Protein AF-A0A816FW65-F1 (afdb_monomer_lite)

Secondary structure (DSSP, 8-state):
-HHHHHHHHHHHHHHHHHHHHHHHHHTT--TTTS-------SSPP-TTTTSB-TTS-B-HHHHHHHTHHHHHHHHHHHHGGG--

Radius of gyration: 15.34 Å; chains: 1; bounding box: 38×40×32 Å

pLDDT: mean 87.25, std 16.25, range [37.62, 98.31]

Foldseek 3Di:
DVVVVVVVQVVVFVVVLVVQVVVCVVVVHDPVRRDPGDGDDPDDQDVVLVQADPVRHGPVVSVCVVCVVVVVVRVVVVVVVPDD

Organism: NCBI:txid1234261

Sequence (84 aa):
NIINVNLHNELIKNAILKELHERGKMNDLMSYEQVKNIAVISEPFTIENGLLTPTFKIRRYAVEKKYKQTLEGLYKNLQYNVSL

Structure (mmCIF, N/CA/C/O backbone):
data_AF-A0A816FW65-F1
#
_entry.id   AF-A0A816FW65-F1
#
loop_
_atom_site.group_PDB
_atom_site.id
_atom_site.type_symbol
_atom_site.label_atom_id
_atom_site.label_alt_id
_atom_site.label_comp_id
_atom_site.label_asym_id
_atom_site.label_entity_id
_atom_site.label_seq_id
_atom_site.pdbx_PDB_ins_code
_atom_site.Cartn_x
_atom_site.Cartn_y
_atom_site.Cartn_z
_atom_site.occupancy
_atom_site.B_iso_or_equiv
_atom_site.auth_seq_id
_atom_site.auth_comp_id
_atom_site.auth_asym_id
_atom_site.auth_atom_id
_atom_site.pdbx_PDB_model_num
ATOM 1 N N . ASN A 1 1 ? -9.319 -29.433 0.131 1.00 44.91 1 ASN A N 1
ATOM 2 C CA . ASN A 1 1 ? -9.963 -28.104 0.023 1.00 44.91 1 ASN A CA 1
ATOM 3 C C . ASN A 1 1 ? -9.047 -26.915 0.351 1.00 44.91 1 ASN A C 1
ATOM 5 O O . ASN A 1 1 ? -9.248 -25.860 -0.221 1.00 44.91 1 ASN A O 1
ATOM 9 N N . ILE A 1 2 ? -8.015 -27.058 1.196 1.00 44.28 2 ILE A N 1
ATOM 10 C CA . ILE A 1 2 ? -7.081 -25.956 1.546 1.00 44.28 2 ILE A CA 1
ATOM 11 C C . ILE A 1 2 ? -6.066 -25.658 0.418 1.00 44.28 2 ILE A C 1
ATOM 13 O O . ILE A 1 2 ? -5.712 -24.511 0.168 1.00 44.28 2 ILE A O 1
ATOM 17 N N . ILE A 1 3 ? -5.657 -26.695 -0.318 1.00 44.78 3 ILE A N 1
ATOM 18 C CA . ILE A 1 3 ? -4.662 -26.624 -1.405 1.00 44.78 3 ILE A CA 1
ATOM 19 C C . ILE A 1 3 ? -5.154 -25.778 -2.598 1.00 44.78 3 ILE A C 1
ATOM 21 O O . ILE A 1 3 ? -4.384 -25.020 -3.179 1.00 44.78 3 ILE A O 1
ATOM 25 N N . ASN A 1 4 ? -6.455 -25.847 -2.916 1.00 47.41 4 ASN A N 1
ATOM 26 C CA . ASN A 1 4 ? -7.057 -25.098 -4.027 1.00 47.41 4 ASN A CA 1
ATOM 27 C C . ASN A 1 4 ? -7.144 -23.591 -3.756 1.00 47.41 4 ASN A C 1
ATOM 29 O O . ASN A 1 4 ? -6.960 -22.807 -4.679 1.00 47.41 4 ASN A O 1
ATOM 33 N N . VAL A 1 5 ? -7.384 -23.179 -2.507 1.00 55.47 5 VAL A N 1
ATOM 34 C CA . VAL A 1 5 ? -7.492 -21.755 -2.140 1.00 55.47 5 VAL A CA 1
ATOM 35 C C . VAL A 1 5 ? -6.136 -21.054 -2.257 1.00 55.47 5 VAL A C 1
ATOM 37 O O . VAL A 1 5 ? -6.071 -19.922 -2.727 1.00 55.47 5 VAL A O 1
ATOM 40 N N . ASN A 1 6 ? -5.049 -21.735 -1.881 1.00 59.75 6 ASN A N 1
ATOM 41 C CA . ASN A 1 6 ? -3.699 -21.174 -1.945 1.00 59.75 6 ASN A CA 1
ATOM 42 C C . ASN A 1 6 ? -3.214 -21.017 -3.401 1.00 59.75 6 ASN A C 1
ATOM 44 O O . ASN A 1 6 ? -2.779 -19.937 -3.793 1.00 59.75 6 ASN A O 1
ATOM 48 N N . LEU A 1 7 ? -3.406 -22.045 -4.240 1.00 60.78 7 LEU A N 1
ATOM 49 C CA . LEU A 1 7 ? -3.027 -21.988 -5.657 1.00 60.78 7 LEU A CA 1
ATOM 50 C C . LEU A 1 7 ? -3.785 -20.889 -6.421 1.00 60.78 7 LEU A C 1
ATOM 52 O O . LEU A 1 7 ? -3.191 -20.168 -7.220 1.00 60.78 7 LEU A O 1
ATOM 56 N N . HIS A 1 8 ? -5.084 -20.724 -6.150 1.00 66.88 8 HIS A N 1
ATOM 57 C CA . HIS A 1 8 ? -5.877 -19.651 -6.753 1.00 66.88 8 HIS A CA 1
ATOM 58 C C . HIS A 1 8 ? -5.368 -18.262 -6.347 1.00 66.88 8 HIS A C 1
ATOM 60 O O . HIS A 1 8 ? -5.337 -17.353 -7.174 1.00 66.88 8 HIS A O 1
ATOM 66 N N . ASN A 1 9 ? -4.937 -18.104 -5.093 1.00 78.00 9 ASN A N 1
ATOM 67 C CA . ASN A 1 9 ? -4.422 -16.836 -4.589 1.00 78.00 9 ASN A CA 1
ATOM 68 C C . ASN A 1 9 ? -3.116 -16.439 -5.294 1.00 78.00 9 ASN A C 1
ATOM 70 O O . ASN A 1 9 ? -2.992 -15.304 -5.748 1.00 78.00 9 ASN A O 1
ATOM 74 N N . GLU A 1 10 ? -2.190 -17.382 -5.487 1.00 84.81 10 GLU A N 1
ATOM 75 C CA . GLU A 1 10 ? -0.941 -17.113 -6.213 1.00 84.81 10 GLU A CA 1
ATOM 76 C C . GLU A 1 10 ? -1.178 -16.806 -7.701 1.00 84.81 10 GLU A C 1
ATOM 78 O O . GLU A 1 10 ? -0.549 -15.899 -8.246 1.00 84.81 10 GLU A O 1
ATOM 83 N N . LEU A 1 11 ? -2.127 -17.480 -8.363 1.00 88.44 11 LEU A N 1
ATOM 84 C CA . LEU A 1 11 ? -2.493 -17.149 -9.748 1.00 88.44 11 LEU A CA 1
ATOM 85 C C . LEU A 1 11 ? -3.054 -15.725 -9.868 1.00 88.44 11 LEU A C 1
ATOM 87 O O . LEU A 1 11 ? -2.618 -14.966 -10.734 1.00 88.44 11 LEU A O 1
ATOM 91 N N . ILE A 1 12 ? -3.978 -15.346 -8.980 1.00 90.25 12 ILE A N 1
ATOM 92 C CA . ILE A 1 12 ? -4.568 -13.999 -8.945 1.00 90.25 12 ILE A CA 1
ATOM 93 C C . ILE A 1 12 ? -3.488 -12.952 -8.669 1.00 90.25 12 ILE A C 1
ATOM 95 O O . ILE A 1 12 ? -3.389 -11.950 -9.376 1.00 90.25 12 ILE A O 1
ATOM 99 N N . LYS A 1 13 ? -2.642 -13.198 -7.669 1.00 91.44 13 LYS A N 1
ATOM 100 C CA . LYS A 1 13 ? -1.532 -12.321 -7.302 1.00 91.44 13 LYS A CA 1
ATOM 101 C C . LYS A 1 13 ? -0.576 -12.086 -8.472 1.00 91.44 13 LYS A C 1
ATOM 103 O O . LYS A 1 13 ? -0.231 -10.938 -8.747 1.00 91.44 13 LYS A O 1
ATOM 108 N N . ASN A 1 14 ? -0.190 -13.145 -9.183 1.00 92.19 14 ASN A N 1
ATOM 109 C CA . ASN A 1 14 ? 0.692 -13.048 -10.345 1.00 92.19 14 ASN A CA 1
ATOM 110 C C . ASN A 1 14 ? 0.039 -12.296 -11.509 1.00 92.19 14 ASN A C 1
ATOM 112 O O . ASN A 1 14 ? 0.703 -11.487 -12.154 1.00 92.19 14 ASN A O 1
ATOM 116 N N . ALA A 1 15 ? -1.256 -12.515 -11.755 1.00 95.06 15 ALA A N 1
ATOM 117 C CA . ALA A 1 15 ? -1.999 -11.785 -12.778 1.00 95.06 15 ALA A CA 1
ATOM 118 C C . ALA A 1 15 ? -2.050 -10.276 -12.477 1.00 95.06 15 ALA A C 1
ATOM 120 O O . ALA A 1 15 ? -1.720 -9.469 -13.345 1.00 95.06 15 ALA A O 1
ATOM 121 N N . ILE A 1 16 ? -2.371 -9.899 -11.233 1.00 94.75 16 ILE A N 1
ATOM 122 C CA . ILE A 1 16 ? -2.414 -8.493 -10.801 1.00 94.75 16 ILE A CA 1
ATOM 123 C C . ILE A 1 16 ? -1.021 -7.854 -10.877 1.00 94.75 16 ILE A C 1
ATOM 125 O O . ILE A 1 16 ? -0.882 -6.749 -11.395 1.00 94.75 16 ILE A O 1
ATOM 129 N N . LEU A 1 17 ? 0.024 -8.530 -10.383 1.00 95.06 17 LEU A N 1
ATOM 130 C CA . LEU A 1 17 ? 1.396 -8.012 -10.446 1.00 95.06 17 LEU A CA 1
ATOM 131 C C . LEU A 1 17 ? 1.853 -7.783 -11.887 1.00 95.06 17 LEU A C 1
ATOM 133 O O . LEU A 1 17 ? 2.429 -6.736 -12.182 1.00 95.06 17 LEU A O 1
ATOM 137 N N . LYS A 1 18 ? 1.562 -8.731 -12.784 1.00 95.81 18 LYS A N 1
ATOM 138 C CA . LYS A 1 18 ? 1.873 -8.599 -14.208 1.00 95.81 18 LYS A CA 1
ATOM 139 C C . LYS A 1 18 ? 1.204 -7.362 -14.804 1.00 95.81 18 L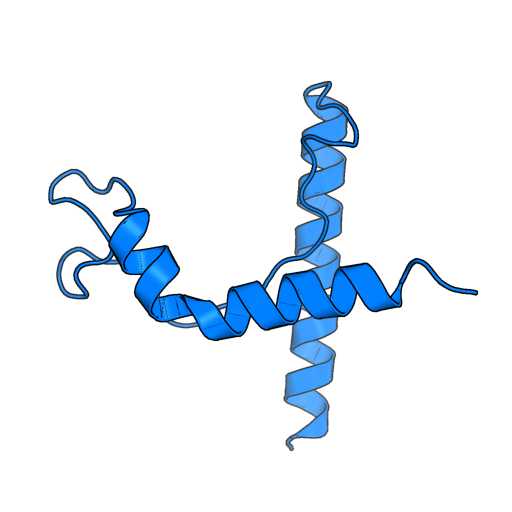YS A C 1
ATOM 141 O O . LYS A 1 18 ? 1.882 -6.567 -15.448 1.00 95.81 18 LYS A O 1
ATOM 146 N N . GLU A 1 19 ? -0.087 -7.165 -14.542 1.00 97.12 19 GLU A N 1
ATOM 147 C CA . GLU A 1 19 ? -0.817 -5.993 -15.033 1.00 97.12 19 GLU A CA 1
ATOM 148 C C . GLU A 1 19 ? -0.245 -4.681 -14.466 1.00 97.12 19 GLU A C 1
ATOM 150 O O . GLU A 1 19 ? -0.053 -3.715 -15.206 1.00 97.12 19 GLU A O 1
ATOM 155 N N . LEU A 1 20 ? 0.083 -4.639 -13.169 1.00 96.69 20 LEU A N 1
ATOM 156 C CA . LEU A 1 20 ? 0.708 -3.469 -12.542 1.00 96.69 20 LEU A CA 1
ATOM 157 C C . LEU A 1 20 ? 2.061 -3.128 -13.180 1.00 96.69 20 LEU A C 1
ATOM 159 O O . LEU A 1 20 ? 2.349 -1.953 -13.403 1.00 96.69 20 LEU A O 1
ATOM 163 N N . HIS A 1 21 ? 2.884 -4.131 -13.497 1.00 96.62 21 HIS A N 1
ATOM 164 C CA . HIS A 1 21 ? 4.174 -3.926 -14.169 1.00 96.62 21 HIS A CA 1
ATOM 165 C C . HIS A 1 21 ? 4.009 -3.480 -15.619 1.00 96.62 21 HIS A C 1
ATOM 167 O O . HIS A 1 21 ? 4.736 -2.597 -16.068 1.00 96.62 21 HIS A O 1
ATOM 173 N N . GLU A 1 22 ? 3.057 -4.050 -16.358 1.00 97.44 22 GLU A N 1
ATOM 174 C CA . GLU A 1 22 ? 2.743 -3.621 -17.726 1.00 97.44 22 GLU A CA 1
ATOM 175 C C . GLU A 1 22 ? 2.290 -2.158 -17.750 1.00 97.44 22 GLU A C 1
ATOM 177 O O . GLU A 1 22 ? 2.845 -1.355 -18.502 1.00 97.44 22 GLU A O 1
ATOM 182 N N . ARG A 1 23 ? 1.369 -1.775 -16.857 1.00 97.50 23 ARG A N 1
ATOM 183 C CA . ARG A 1 23 ? 0.937 -0.378 -16.698 1.00 97.50 23 ARG A CA 1
ATOM 184 C C . ARG A 1 23 ? 2.084 0.529 -16.262 1.00 97.50 23 ARG A C 1
ATOM 186 O O . ARG A 1 23 ? 2.191 1.638 -16.775 1.00 97.50 23 ARG A O 1
ATOM 193 N N . GLY A 1 24 ? 2.944 0.072 -15.352 1.00 97.06 24 GLY A N 1
ATOM 194 C CA . GLY A 1 24 ? 4.114 0.831 -14.915 1.00 97.06 24 GLY A CA 1
ATOM 195 C C . GLY A 1 24 ? 5.068 1.130 -16.069 1.00 97.06 24 GLY A C 1
ATOM 196 O O . GLY A 1 24 ? 5.447 2.280 -16.254 1.00 97.06 24 GLY A O 1
ATOM 197 N N . LYS A 1 25 ? 5.369 0.130 -16.905 1.00 96.06 25 LYS A N 1
ATOM 198 C CA . LYS A 1 25 ? 6.183 0.305 -18.121 1.00 96.06 25 LYS A CA 1
ATOM 199 C C . LYS A 1 25 ? 5.543 1.265 -19.121 1.00 96.06 25 LYS A C 1
ATOM 201 O O . LYS A 1 25 ? 6.245 2.080 -19.696 1.00 96.06 25 LYS A O 1
ATOM 206 N N . MET A 1 26 ? 4.225 1.182 -19.316 1.00 97.50 26 MET A N 1
ATOM 207 C CA . MET A 1 26 ? 3.489 2.089 -20.210 1.00 97.50 26 MET A CA 1
ATOM 208 C C . MET A 1 26 ? 3.481 3.550 -19.735 1.00 97.50 26 MET A C 1
ATOM 210 O O . MET A 1 26 ? 3.218 4.434 -20.540 1.00 97.50 26 MET A O 1
ATOM 214 N N . ASN A 1 27 ? 3.719 3.794 -18.444 1.00 97.69 27 ASN A N 1
ATOM 215 C CA . ASN A 1 27 ? 3.756 5.127 -17.838 1.00 97.69 27 ASN A CA 1
ATOM 216 C C . ASN A 1 27 ? 5.179 5.525 -17.407 1.00 97.69 27 ASN A C 1
ATOM 218 O O . ASN A 1 27 ? 5.330 6.357 -16.516 1.00 97.69 27 ASN A O 1
ATOM 222 N N . ASP A 1 28 ? 6.205 4.897 -17.991 1.00 97.12 28 ASP A N 1
ATOM 223 C CA . ASP A 1 28 ? 7.623 5.191 -17.750 1.00 97.12 28 ASP A CA 1
ATOM 224 C C . ASP A 1 28 ? 8.059 5.117 -16.271 1.00 97.12 28 ASP A C 1
ATOM 226 O O . ASP A 1 28 ? 9.028 5.757 -15.861 1.00 97.12 28 ASP A O 1
ATOM 230 N N . LEU A 1 29 ? 7.374 4.304 -15.455 1.00 97.75 29 LEU A N 1
ATOM 231 C CA . LEU A 1 29 ? 7.756 4.091 -14.060 1.00 97.75 29 LEU A CA 1
ATOM 232 C C . LEU A 1 29 ? 9.053 3.291 -13.974 1.00 97.75 29 LEU A C 1
ATOM 234 O O . LEU A 1 29 ? 9.173 2.184 -14.523 1.00 97.75 29 LEU A O 1
ATOM 238 N N . MET A 1 30 ? 9.993 3.802 -13.187 1.00 95.69 30 MET A N 1
ATOM 239 C CA . MET A 1 30 ? 11.270 3.148 -12.945 1.00 95.69 30 MET A CA 1
ATOM 240 C C . MET A 1 30 ? 11.074 1.845 -12.166 1.00 95.69 30 MET A C 1
ATOM 242 O O . MET A 1 30 ? 10.120 1.663 -11.410 1.00 95.69 30 MET A O 1
ATOM 246 N N . SER A 1 31 ? 12.021 0.918 -12.296 1.00 90.44 31 SER A N 1
ATOM 247 C CA . SER A 1 31 ? 11.940 -0.401 -11.652 1.00 90.44 31 SER A CA 1
ATOM 248 C C . SER A 1 31 ? 11.815 -0.342 -10.122 1.00 90.44 31 SER A C 1
ATOM 250 O O . SER A 1 31 ? 11.234 -1.246 -9.524 1.00 90.44 31 SER A O 1
ATOM 252 N N . TYR A 1 32 ? 12.321 0.716 -9.478 1.00 92.44 32 TYR A N 1
ATOM 253 C CA . TYR A 1 32 ? 12.190 0.932 -8.032 1.00 92.44 32 TYR A CA 1
ATOM 254 C C . TYR A 1 32 ? 10.840 1.538 -7.609 1.00 92.44 32 TYR A C 1
ATOM 256 O O . TYR A 1 32 ? 10.504 1.478 -6.428 1.00 92.44 32 TYR A O 1
ATOM 264 N N . GLU A 1 33 ? 10.068 2.095 -8.544 1.00 94.31 33 GLU A N 1
ATOM 265 C CA . GLU A 1 33 ? 8.714 2.623 -8.312 1.00 94.31 33 GLU A CA 1
ATOM 266 C C . GLU A 1 33 ? 7.646 1.536 -8.498 1.00 94.31 33 GLU A C 1
ATOM 268 O O . GLU A 1 33 ? 6.518 1.668 -8.022 1.00 94.31 33 GLU A O 1
ATOM 273 N N . GLN A 1 34 ? 8.000 0.436 -9.170 1.00 94.25 34 GLN A N 1
ATOM 274 C CA . GLN A 1 34 ? 7.099 -0.682 -9.428 1.00 94.25 34 GLN A CA 1
ATOM 275 C C . GLN A 1 34 ? 6.978 -1.617 -8.214 1.00 94.25 34 GLN A C 1
ATOM 277 O O . GLN A 1 34 ? 7.955 -1.991 -7.560 1.00 94.25 34 GLN A O 1
ATOM 282 N N . VAL A 1 35 ? 5.743 -2.034 -7.924 1.00 93.88 35 VAL A N 1
ATOM 283 C CA . VAL A 1 35 ? 5.410 -2.883 -6.771 1.00 93.88 35 VAL A CA 1
ATOM 284 C C . VAL A 1 35 ? 6.032 -4.272 -6.928 1.00 93.88 35 VAL A C 1
ATOM 286 O O . VAL A 1 35 ? 5.790 -4.960 -7.914 1.00 93.88 35 VAL A O 1
ATOM 289 N N . LYS A 1 36 ? 6.813 -4.716 -5.937 1.00 92.50 36 LYS A N 1
ATOM 290 C CA . LYS A 1 36 ? 7.528 -6.007 -5.989 1.00 92.50 36 LYS A CA 1
ATOM 291 C C . LYS A 1 36 ? 6.709 -7.197 -5.488 1.00 92.50 36 LYS A C 1
ATOM 293 O O . LYS A 1 36 ? 7.007 -8.333 -5.835 1.00 92.50 36 LYS A O 1
ATOM 298 N N . ASN A 1 37 ? 5.730 -6.953 -4.621 1.00 92.44 37 ASN A N 1
ATOM 299 C CA . ASN A 1 37 ? 4.894 -7.990 -4.029 1.00 92.44 37 ASN A CA 1
ATOM 300 C C . ASN A 1 37 ? 3.577 -7.384 -3.536 1.00 92.44 37 ASN A C 1
ATOM 302 O O . ASN A 1 37 ? 3.543 -6.210 -3.168 1.00 92.44 37 ASN A O 1
ATOM 306 N N . ILE A 1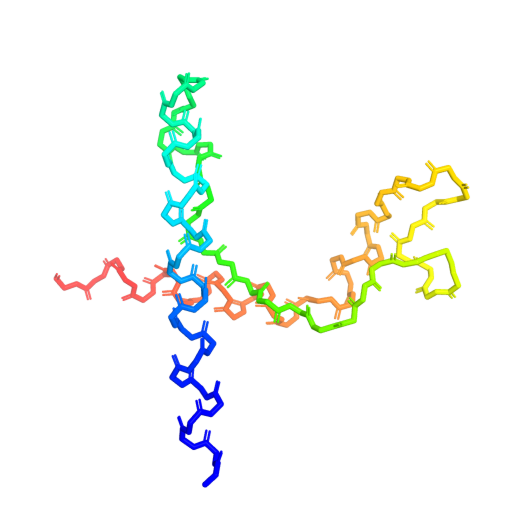 38 ? 2.516 -8.186 -3.494 1.00 92.75 38 ILE A N 1
ATOM 307 C CA . ILE A 1 38 ? 1.192 -7.772 -3.018 1.00 92.75 38 ILE A CA 1
ATOM 308 C C . ILE A 1 38 ? 0.578 -8.852 -2.130 1.00 92.75 38 ILE A C 1
ATOM 310 O O . ILE A 1 38 ? 0.903 -10.034 -2.248 1.00 92.75 38 ILE A O 1
ATOM 314 N N . ALA A 1 39 ? -0.354 -8.437 -1.275 1.00 91.31 39 ALA A N 1
ATOM 315 C CA . ALA A 1 39 ? -1.287 -9.324 -0.596 1.00 91.31 39 ALA A CA 1
ATOM 316 C C . ALA A 1 39 ? -2.710 -8.988 -1.046 1.00 91.31 39 ALA A C 1
ATOM 318 O O . ALA A 1 39 ? -3.073 -7.815 -1.137 1.00 91.31 39 ALA A O 1
ATOM 319 N N . VAL A 1 40 ? -3.512 -10.020 -1.307 1.00 89.94 40 VAL A N 1
ATOM 320 C CA . VAL A 1 40 ? -4.930 -9.869 -1.639 1.00 89.94 40 VAL A CA 1
ATOM 321 C C . VAL A 1 40 ? -5.740 -9.991 -0.354 1.00 89.94 40 VAL A C 1
ATOM 323 O O . VAL A 1 40 ? -5.693 -11.018 0.322 1.00 89.94 40 VAL A O 1
ATOM 326 N N . ILE A 1 41 ? -6.475 -8.934 -0.019 1.00 89.12 41 ILE A N 1
ATOM 327 C CA . ILE A 1 41 ? -7.393 -8.894 1.121 1.00 89.12 41 ILE A CA 1
ATOM 328 C C . ILE A 1 41 ? -8.831 -9.001 0.617 1.00 89.12 41 ILE A C 1
ATOM 330 O O . ILE A 1 41 ? -9.177 -8.427 -0.412 1.00 89.12 41 ILE A O 1
ATOM 334 N N . SER A 1 42 ? -9.671 -9.745 1.332 1.00 87.50 42 SER A N 1
ATOM 335 C CA . SER A 1 42 ? -11.088 -9.906 0.986 1.00 87.50 42 SER A CA 1
ATOM 336 C C . SER A 1 42 ? -11.970 -8.780 1.529 1.00 87.50 42 SER A C 1
ATOM 338 O O . SER A 1 42 ? -13.031 -8.515 0.973 1.00 87.50 42 SER A O 1
ATOM 340 N N . GLU A 1 43 ? -11.550 -8.121 2.612 1.00 89.12 43 GLU A N 1
ATOM 341 C CA . GLU A 1 43 ? -12.306 -7.040 3.242 1.00 89.12 43 GLU A CA 1
ATOM 342 C C . GLU A 1 43 ? -11.964 -5.685 2.590 1.00 89.12 43 GLU A C 1
ATOM 344 O O . GLU A 1 43 ? -10.797 -5.274 2.619 1.00 89.12 43 GLU A O 1
ATOM 349 N N . PRO A 1 44 ? -12.947 -4.956 2.032 1.00 93.00 44 PRO A N 1
ATOM 350 C CA . PRO A 1 44 ? -12.715 -3.637 1.457 1.00 93.00 44 PRO A CA 1
ATOM 351 C C . PRO A 1 44 ? -12.404 -2.586 2.532 1.00 93.00 44 PRO A C 1
ATOM 353 O O . PRO A 1 44 ? -12.777 -2.706 3.701 1.00 93.00 44 PRO A O 1
ATOM 356 N N . PHE A 1 45 ? -11.745 -1.498 2.133 1.00 96.19 45 PHE A N 1
ATOM 357 C CA . PHE A 1 45 ? -11.589 -0.330 3.000 1.00 96.19 45 PHE A CA 1
ATOM 358 C C . PHE A 1 45 ? -12.879 0.477 3.001 1.00 96.19 45 PHE A C 1
ATOM 360 O O . PHE A 1 45 ? -13.410 0.792 1.938 1.00 96.19 45 PHE A O 1
ATOM 367 N N . THR A 1 46 ? -13.368 0.832 4.185 1.00 97.56 46 THR A N 1
ATOM 368 C CA . THR A 1 46 ? -14.605 1.593 4.335 1.00 97.56 46 THR A CA 1
ATOM 369 C C . THR A 1 46 ? -14.455 2.695 5.386 1.00 97.56 46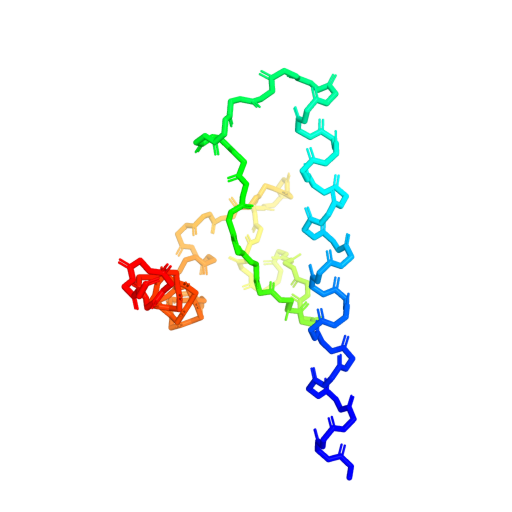 THR A C 1
ATOM 371 O O . THR A 1 46 ? -13.430 2.813 6.070 1.00 97.56 46 THR A O 1
ATOM 374 N N . ILE A 1 47 ? -15.455 3.571 5.481 1.00 97.69 47 ILE A N 1
ATOM 375 C CA . ILE A 1 47 ? -15.490 4.609 6.520 1.00 97.69 47 ILE A CA 1
ATOM 376 C C . ILE A 1 47 ? -15.816 3.954 7.870 1.00 97.69 47 ILE A C 1
ATOM 378 O O . ILE A 1 47 ? -15.209 4.295 8.884 1.00 97.69 47 ILE A O 1
ATOM 382 N N . GLU A 1 48 ? -16.710 2.963 7.863 1.00 97.25 48 GLU A N 1
ATOM 383 C CA . GLU A 1 48 ? -17.197 2.215 9.026 1.00 97.25 48 GLU A CA 1
ATOM 384 C C . GLU A 1 48 ? -16.081 1.403 9.689 1.00 97.25 48 GLU A C 1
ATOM 386 O O . GLU A 1 48 ? -15.953 1.427 10.911 1.00 97.25 48 GLU A O 1
ATOM 391 N N . ASN A 1 49 ? -15.224 0.736 8.903 1.00 95.56 49 ASN A N 1
ATOM 392 C CA . ASN A 1 49 ? -14.063 0.024 9.446 1.00 95.56 49 ASN A CA 1
ATOM 393 C C . ASN A 1 49 ? -12.865 0.944 9.745 1.00 95.56 49 ASN A C 1
ATOM 395 O O . ASN A 1 49 ? -11.793 0.467 10.126 1.00 95.56 49 ASN A O 1
ATOM 399 N N . GLY A 1 50 ? -13.038 2.263 9.602 1.00 96.88 50 GLY A N 1
ATOM 400 C CA . GLY A 1 50 ? -12.045 3.267 9.973 1.00 96.88 50 GLY A CA 1
ATOM 401 C C . GLY A 1 50 ? -10.798 3.274 9.089 1.00 96.88 50 GLY A C 1
ATOM 402 O O . GLY A 1 50 ? -9.783 3.849 9.488 1.00 96.88 50 GLY A O 1
ATOM 403 N N . LEU A 1 51 ? -10.848 2.651 7.907 1.00 97.62 51 LEU A N 1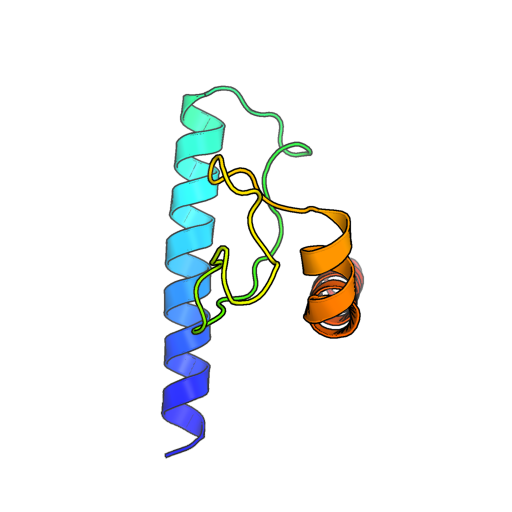
ATOM 404 C CA . LEU A 1 51 ? -9.721 2.596 6.969 1.00 97.62 51 LEU A CA 1
ATOM 405 C C . LEU A 1 51 ? -9.775 3.707 5.917 1.00 97.62 51 LEU A C 1
ATOM 407 O O . LEU A 1 51 ? -8.745 4.027 5.320 1.00 97.62 51 LEU A O 1
ATOM 411 N N . LEU A 1 52 ? -10.933 4.345 5.736 1.00 98.31 52 LEU A N 1
ATOM 412 C CA . LEU A 1 52 ? -11.105 5.528 4.896 1.00 98.31 52 LEU A CA 1
ATOM 413 C C . LEU A 1 52 ? -11.429 6.788 5.712 1.00 98.31 52 LEU A C 1
ATOM 415 O O . LEU A 1 52 ? -11.985 6.751 6.812 1.00 98.31 52 LEU A O 1
ATOM 419 N N . THR A 1 53 ? -11.063 7.950 5.180 1.00 96.94 53 THR A N 1
ATOM 420 C CA . THR A 1 53 ? -11.597 9.245 5.613 1.00 96.94 53 THR A CA 1
ATOM 421 C C . THR A 1 53 ? -13.058 9.369 5.167 1.00 96.94 53 THR A C 1
ATOM 423 O O . THR A 1 53 ? -13.463 8.681 4.230 1.00 96.94 53 THR A O 1
ATOM 426 N N . PRO A 1 54 ? -13.844 10.301 5.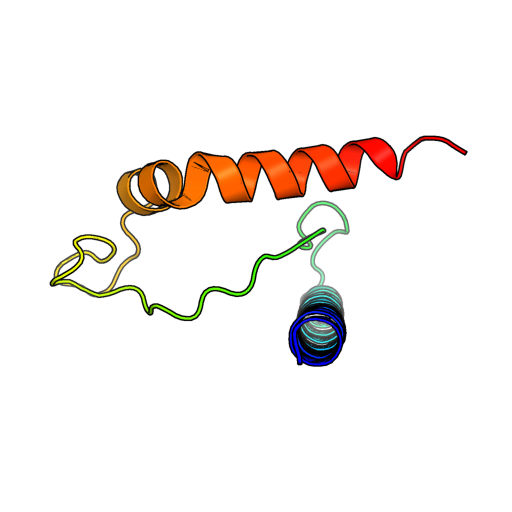743 1.00 97.31 54 PRO A N 1
ATOM 427 C CA . PRO A 1 54 ? -15.191 10.596 5.240 1.00 97.31 54 PRO A CA 1
ATOM 428 C C . PRO A 1 54 ? -15.230 10.997 3.754 1.00 97.31 54 PRO A C 1
ATOM 430 O O . PRO A 1 54 ? -16.263 10.909 3.108 1.00 97.31 54 PRO A O 1
ATOM 433 N N . THR A 1 55 ? -14.089 11.424 3.204 1.00 96.69 55 THR A N 1
ATOM 434 C CA . THR A 1 55 ? -13.888 11.772 1.790 1.00 96.69 55 THR A CA 1
ATOM 435 C C . THR A 1 55 ? -13.278 10.634 0.961 1.00 96.69 55 THR A C 1
ATOM 437 O O . THR A 1 55 ? -12.672 10.894 -0.076 1.00 96.69 55 THR A O 1
ATOM 440 N N . PHE A 1 56 ? -13.388 9.383 1.420 1.00 95.69 56 PHE A N 1
ATOM 441 C CA . PHE A 1 56 ? -12.917 8.168 0.735 1.00 95.69 56 PHE A CA 1
ATOM 442 C C . PHE A 1 56 ? -11.404 8.092 0.466 1.00 95.69 56 PHE A C 1
ATOM 444 O O . PHE A 1 56 ? -10.945 7.272 -0.328 1.00 95.69 56 PHE A O 1
ATOM 451 N N . LYS A 1 57 ? -10.590 8.897 1.158 1.00 97.31 57 LYS A N 1
ATOM 452 C CA . LYS A 1 57 ? -9.127 8.767 1.113 1.00 97.31 57 LYS A CA 1
ATOM 453 C C . LYS A 1 57 ? -8.669 7.692 2.091 1.00 97.31 57 LYS A C 1
ATOM 455 O O . LYS A 1 57 ? -9.212 7.572 3.183 1.00 97.31 57 LYS A O 1
ATOM 460 N N . ILE A 1 58 ? -7.624 6.948 1.744 1.00 97.62 58 ILE A N 1
ATOM 461 C CA . ILE A 1 58 ? -7.055 5.924 2.627 1.00 97.62 58 ILE A CA 1
ATOM 462 C C . ILE A 1 58 ? -6.443 6.570 3.880 1.00 97.62 58 ILE A C 1
ATOM 464 O O . ILE A 1 58 ? -5.608 7.472 3.789 1.00 97.62 58 ILE A O 1
ATOM 468 N N . ARG A 1 59 ? -6.796 6.061 5.064 1.00 97.62 59 ARG A N 1
ATOM 469 C CA . ARG A 1 59 ? -6.125 6.382 6.330 1.00 97.62 59 ARG A CA 1
ATOM 470 C C . ARG A 1 59 ? -4.885 5.506 6.482 1.00 97.62 59 ARG A C 1
ATOM 472 O O . ARG A 1 59 ? -4.933 4.454 7.116 1.00 97.62 59 ARG A O 1
ATOM 479 N N . ARG A 1 60 ? -3.763 5.960 5.913 1.00 96.75 60 ARG A N 1
ATOM 480 C CA . ARG A 1 60 ? -2.497 5.202 5.843 1.00 96.75 60 ARG A CA 1
ATOM 481 C C . ARG A 1 60 ? -2.096 4.559 7.179 1.00 96.75 60 ARG A C 1
ATOM 483 O O . ARG A 1 60 ? -1.927 3.350 7.223 1.00 96.75 60 ARG A O 1
ATOM 490 N N . TYR A 1 61 ? -2.058 5.328 8.270 1.00 97.44 61 TYR A N 1
ATOM 491 C CA . TYR A 1 61 ? -1.694 4.808 9.597 1.00 97.44 61 TYR A CA 1
ATOM 492 C C . TYR A 1 61 ? -2.621 3.681 10.090 1.00 97.44 61 TYR A C 1
ATOM 494 O O . TYR A 1 61 ? -2.159 2.702 10.670 1.00 97.44 61 TYR A O 1
ATOM 502 N N . ALA A 1 62 ? -3.932 3.793 9.851 1.00 97.44 62 ALA A N 1
ATOM 503 C CA . ALA A 1 62 ? -4.895 2.772 10.265 1.00 97.44 62 ALA A CA 1
ATOM 504 C C . ALA A 1 62 ? -4.731 1.480 9.449 1.00 97.44 62 ALA A C 1
ATOM 506 O O . ALA A 1 62 ? -4.736 0.390 10.021 1.00 97.44 62 ALA A O 1
ATOM 507 N N . VAL A 1 63 ? -4.520 1.608 8.134 1.00 96.94 63 VAL A N 1
ATOM 508 C CA . VAL A 1 63 ? -4.245 0.475 7.238 1.00 96.94 63 VAL A CA 1
ATOM 509 C C . VAL A 1 63 ? -2.932 -0.211 7.616 1.00 96.94 63 VAL A C 1
ATOM 511 O O . VAL A 1 63 ? -2.918 -1.421 7.821 1.00 96.94 63 VAL A O 1
ATOM 514 N N . GLU A 1 64 ? -1.847 0.545 7.785 1.00 95.88 64 GLU A N 1
ATOM 515 C CA . GLU A 1 64 ? -0.542 0.007 8.190 1.00 95.88 64 GLU A CA 1
ATOM 516 C C . GLU A 1 64 ? -0.619 -0.714 9.537 1.00 95.88 64 GLU A C 1
ATOM 518 O O . GLU A 1 64 ? -0.086 -1.811 9.679 1.00 95.88 64 GLU A O 1
ATOM 523 N N . LYS A 1 65 ? -1.337 -0.147 10.514 1.00 97.31 65 LYS A N 1
ATOM 524 C CA . LYS A 1 65 ? -1.541 -0.787 11.818 1.00 97.31 65 LYS A CA 1
ATOM 525 C C . LYS A 1 65 ? -2.338 -2.088 11.700 1.00 97.31 65 LYS A C 1
ATOM 527 O O . LYS A 1 65 ? -1.953 -3.074 12.324 1.00 97.31 65 LYS A O 1
ATOM 532 N N . LYS A 1 66 ? -3.424 -2.105 10.916 1.00 96.50 66 LYS A N 1
ATOM 533 C CA . LYS A 1 66 ? -4.279 -3.294 10.730 1.00 96.50 66 LYS A CA 1
ATOM 534 C C . LYS A 1 66 ? -3.535 -4.426 10.015 1.00 96.50 66 LYS A C 1
ATOM 536 O O . LYS A 1 66 ? -3.662 -5.575 10.419 1.00 96.50 66 LYS A O 1
ATOM 541 N N . TYR A 1 67 ? -2.733 -4.104 9.000 1.00 95.50 67 TYR A N 1
ATOM 542 C CA . TYR A 1 67 ? -2.062 -5.089 8.142 1.00 95.50 67 TYR A CA 1
ATOM 543 C C . TYR A 1 67 ? -0.554 -5.209 8.390 1.00 95.50 67 TYR A C 1
ATOM 545 O O . TYR A 1 67 ? 0.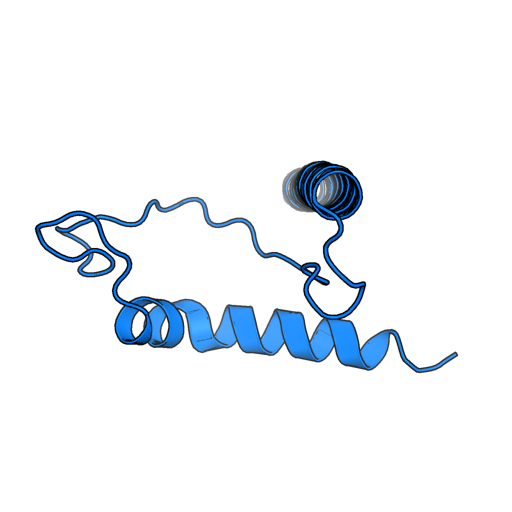172 -5.724 7.540 1.00 95.50 67 TYR A O 1
ATOM 553 N N . LYS A 1 68 ? -0.068 -4.771 9.559 1.00 95.50 68 LYS A N 1
ATOM 554 C CA . LYS A 1 68 ? 1.361 -4.760 9.902 1.00 95.50 68 LYS A CA 1
ATOM 555 C C . LYS A 1 68 ? 2.034 -6.117 9.676 1.00 95.50 68 LYS A C 1
ATOM 557 O O . LYS A 1 68 ? 3.033 -6.189 8.972 1.00 95.50 68 LYS A O 1
ATOM 562 N N . GLN A 1 69 ? 1.453 -7.191 10.209 1.00 94.44 69 GLN A N 1
ATOM 563 C CA . GLN A 1 69 ? 2.006 -8.545 10.071 1.00 94.44 69 GLN A CA 1
ATOM 564 C C . GLN A 1 69 ? 2.025 -9.021 8.612 1.00 94.44 69 GLN A C 1
ATOM 566 O O . GLN A 1 69 ? 2.977 -9.663 8.174 1.00 94.44 69 GLN A O 1
ATOM 571 N N . THR A 1 70 ? 0.991 -8.684 7.837 1.00 92.62 70 THR A N 1
ATOM 572 C CA . THR A 1 70 ? 0.933 -8.999 6.405 1.00 92.62 70 THR A CA 1
ATOM 573 C C . THR A 1 70 ? 2.044 -8.275 5.646 1.00 92.62 70 THR A C 1
ATOM 575 O O . THR A 1 70 ? 2.747 -8.904 4.858 1.00 92.62 70 THR A O 1
ATOM 578 N N . LEU A 1 71 ? 2.248 -6.980 5.914 1.00 92.31 71 LEU A N 1
ATOM 579 C CA . LEU A 1 71 ? 3.327 -6.190 5.314 1.00 92.31 71 LEU A CA 1
ATOM 580 C C . LEU A 1 71 ? 4.707 -6.751 5.678 1.00 92.31 71 LEU A C 1
ATOM 582 O O . LEU A 1 71 ? 5.540 -6.939 4.793 1.00 92.31 71 LEU A O 1
ATOM 586 N N . GLU A 1 72 ? 4.937 -7.075 6.951 1.00 94.19 72 GLU A N 1
ATOM 587 C CA . GLU A 1 72 ? 6.179 -7.708 7.416 1.00 94.19 72 GLU A CA 1
ATOM 588 C C . GLU A 1 72 ? 6.442 -9.036 6.691 1.00 94.19 72 GLU A C 1
ATOM 590 O O . GLU A 1 72 ? 7.557 -9.276 6.225 1.00 94.19 72 GLU A O 1
ATOM 595 N N . GLY A 1 73 ? 5.410 -9.868 6.515 1.00 92.75 73 GLY A N 1
ATOM 596 C CA . GLY A 1 73 ? 5.499 -11.107 5.743 1.00 92.75 73 GLY A CA 1
ATOM 597 C C . GLY A 1 73 ? 5.881 -10.877 4.277 1.00 92.75 73 GLY A C 1
ATOM 598 O O . GLY A 1 73 ? 6.747 -11.576 3.750 1.00 92.75 73 GLY A O 1
ATOM 599 N N . LEU A 1 74 ? 5.295 -9.868 3.621 1.00 91.38 74 LEU A N 1
ATOM 600 C CA . LEU A 1 74 ? 5.628 -9.518 2.235 1.00 91.38 74 LEU A CA 1
ATOM 601 C C . LEU A 1 74 ? 7.090 -9.081 2.087 1.00 91.38 74 LEU A C 1
ATOM 603 O O . LEU A 1 74 ? 7.770 -9.549 1.171 1.00 91.38 74 LEU A O 1
ATOM 607 N N . TYR A 1 75 ? 7.580 -8.221 2.985 1.00 91.19 75 TYR A N 1
ATOM 608 C CA . TYR A 1 75 ? 8.973 -7.766 2.972 1.00 91.19 75 TYR A CA 1
ATOM 609 C C . TYR A 1 75 ? 9.953 -8.895 3.264 1.00 91.19 75 TYR A C 1
ATOM 611 O O . TYR A 1 75 ? 10.966 -9.021 2.576 1.00 91.19 75 TYR A O 1
ATOM 619 N N . LYS A 1 76 ? 9.632 -9.753 4.236 1.00 91.88 76 LYS A N 1
ATOM 620 C CA . LYS A 1 76 ? 10.440 -10.927 4.556 1.00 91.88 76 LYS A CA 1
ATOM 621 C C . LYS A 1 76 ? 10.574 -11.835 3.331 1.00 91.88 76 LYS A C 1
ATOM 623 O O . LYS A 1 76 ? 11.690 -12.163 2.944 1.00 91.88 76 LYS A O 1
ATOM 628 N N . ASN A 1 77 ? 9.468 -12.149 2.657 1.00 86.12 77 ASN A N 1
ATOM 629 C CA . ASN A 1 77 ? 9.476 -12.977 1.446 1.00 86.12 77 ASN A CA 1
ATOM 630 C C . ASN A 1 77 ? 10.300 -12.366 0.300 1.00 86.12 77 ASN A C 1
ATOM 632 O O . ASN A 1 77 ? 10.882 -13.107 -0.483 1.00 86.12 77 ASN A O 1
ATOM 636 N N . LEU A 1 78 ? 10.388 -11.034 0.205 1.00 83.94 78 LEU A N 1
ATOM 637 C CA . LEU A 1 78 ? 11.256 -10.370 -0.772 1.00 83.94 78 LEU A CA 1
ATOM 638 C C . LEU A 1 78 ? 12.746 -10.525 -0.442 1.00 83.94 78 LEU A C 1
ATOM 640 O O . LEU A 1 78 ? 13.545 -10.690 -1.359 1.00 83.94 78 LEU A O 1
ATOM 644 N N . GLN A 1 79 ? 13.123 -10.486 0.839 1.00 67.88 79 GLN A N 1
ATOM 645 C CA . GLN A 1 79 ? 14.519 -10.637 1.268 1.00 67.88 79 GLN A CA 1
ATOM 646 C C . GLN A 1 79 ? 15.061 -12.051 1.023 1.00 67.88 79 GLN A C 1
ATOM 648 O O . GLN A 1 79 ? 16.220 -12.193 0.644 1.00 67.88 79 GLN A O 1
ATOM 653 N N . TYR A 1 80 ? 14.226 -13.089 1.155 1.00 61.97 80 TYR A N 1
ATOM 654 C CA . TYR A 1 80 ? 14.629 -14.470 0.845 1.00 61.97 80 TYR A CA 1
ATOM 655 C C . TYR A 1 80 ? 14.917 -14.710 -0.644 1.00 61.97 80 TYR A C 1
ATOM 657 O O . TYR A 1 80 ? 15.628 -15.652 -0.973 1.00 61.97 80 TYR A O 1
ATOM 665 N N . ASN A 1 81 ? 14.436 -13.844 -1.540 1.00 56.44 81 ASN A N 1
ATOM 666 C CA . ASN A 1 81 ? 14.676 -13.963 -2.981 1.00 56.44 81 ASN A CA 1
ATOM 667 C C . ASN A 1 81 ? 15.993 -13.298 -3.440 1.00 56.44 81 ASN A C 1
ATOM 669 O O . ASN A 1 81 ? 16.245 -13.229 -4.639 1.00 56.44 81 ASN A O 1
ATOM 673 N N . VAL A 1 82 ? 16.820 -12.784 -2.516 1.00 50.84 82 VAL A N 1
ATOM 674 C CA . VAL A 1 82 ? 18.114 -12.122 -2.808 1.00 50.84 82 VAL A CA 1
ATOM 675 C C . VAL A 1 82 ? 19.314 -13.039 -2.490 1.00 50.84 82 VAL A C 1
ATOM 677 O O . VAL A 1 82 ? 20.453 -12.595 -2.388 1.00 50.84 82 VAL A O 1
ATOM 680 N N . SER A 1 83 ? 19.109 -14.349 -2.339 1.00 41.00 83 SER A N 1
ATOM 681 C CA . SER A 1 83 ? 20.208 -15.312 -2.177 1.00 41.00 83 SER A CA 1
ATOM 682 C C . SER A 1 83 ? 19.881 -16.662 -2.814 1.00 41.00 83 SER A C 1
ATOM 684 O O . SER A 1 83 ? 19.217 -17.486 -2.190 1.00 41.00 83 SER A O 1
ATOM 686 N N . LEU A 1 84 ? 20.344 -16.834 -4.058 1.00 37.62 84 LEU A N 1
ATOM 687 C CA . LEU A 1 84 ? 21.037 -17.992 -4.652 1.00 37.62 84 LEU A CA 1
ATOM 688 C C . LEU A 1 84 ? 21.400 -17.645 -6.103 1.00 37.62 84 LEU A C 1
ATOM 690 O O . LEU A 1 84 ? 20.471 -17.342 -6.883 1.00 37.62 84 LEU A O 1
#